Protein AF-A0A0N9I1Q0-F1 (afdb_monomer_lite)

Radius of gyration: 15.6 Å; chains: 1; bounding box: 33×49×35 Å

InterPro domains:
  IPR024072 Dihydrofolate reductase-like domain superfamily [G3DSA:3.40.430.10] (1-89)
  IPR024072 Dihydrofolate reductase-like domain superfamily [SSF53597] (2-77)

Sequence (89 aa):
MPVFVVTHRPPPAGWAATTAPFTFVSDGVENAIAQACEVAGHRDVGVGPGGTVADALSAGQLDELRMDIVPVVLGAGGSRCRHTRADRA

Secondary structure (DSSP, 8-state):
--EEEE-SSPPPTT----SS-EEEE-S-HHHHHHHHHHHHTTS--PPPSSHHHHHHHHTT--S------------SS--S---------

Foldseek 3Di:
DEAEAADCDDDDPPPDCDPHHYHYDDPALVVSVVVQCVVQPPHDDDDDAAVSQVRCVVVVNDPDDDDDDDPDDPPDDRDRDDDDPPPDD

Organism: NCBI:txid860235

pLDDT: mean 83.57, std 14.47, range [39.84, 95.25]

Structure (mmCIF, N/CA/C/O backbone):
data_AF-A0A0N9I1Q0-F1
#
_entry.id   AF-A0A0N9I1Q0-F1
#
loop_
_atom_site.group_PDB
_atom_site.id
_atom_site.type_symbol
_atom_site.label_atom_id
_atom_site.label_alt_id
_atom_site.label_comp_id
_atom_site.label_asym_id
_atom_site.label_entity_id
_atom_site.label_seq_id
_atom_site.pdbx_PDB_ins_code
_atom_site.Cartn_x
_atom_site.Cartn_y
_atom_site.Cartn_z
_atom_site.occupancy
_atom_site.B_iso_or_equiv
_atom_site.auth_seq_id
_atom_site.auth_comp_id
_atom_site.auth_asym_id
_atom_site.auth_atom_id
_atom_site.pdbx_PDB_model_num
ATOM 1 N N . MET A 1 1 ? -5.254 14.357 2.214 1.00 80.50 1 MET A N 1
ATOM 2 C CA . MET A 1 1 ? -5.290 12.883 2.274 1.00 80.50 1 MET A CA 1
ATOM 3 C C . MET A 1 1 ? -4.075 12.424 3.067 1.00 80.50 1 MET A C 1
ATOM 5 O O . MET A 1 1 ? -2.973 12.735 2.629 1.00 80.50 1 MET A O 1
ATOM 9 N N . PRO A 1 2 ? -4.257 11.820 4.249 1.00 90.44 2 PRO A N 1
ATOM 10 C CA . PRO A 1 2 ? -3.164 11.259 5.044 1.00 90.44 2 PRO A CA 1
ATOM 11 C C . PRO A 1 2 ? -2.497 10.080 4.341 1.00 90.44 2 PRO A C 1
ATOM 13 O O . PRO A 1 2 ? -3.173 9.331 3.638 1.00 90.44 2 PRO A O 1
ATOM 16 N N . VAL A 1 3 ? -1.185 9.934 4.520 1.00 92.06 3 VAL A N 1
ATOM 17 C CA . VAL A 1 3 ? -0.397 8.850 3.923 1.00 92.06 3 VAL A CA 1
ATOM 18 C C . VAL A 1 3 ? 0.437 8.176 5.002 1.00 92.06 3 VAL A C 1
ATOM 20 O O . VAL A 1 3 ? 1.197 8.838 5.704 1.00 92.06 3 VAL A O 1
ATOM 23 N N . PHE A 1 4 ? 0.322 6.855 5.094 1.00 93.19 4 PHE A N 1
ATOM 24 C CA . PHE A 1 4 ? 1.083 6.027 6.023 1.00 93.19 4 PHE A CA 1
ATOM 25 C C . PHE A 1 4 ? 2.152 5.265 5.240 1.00 93.19 4 PHE A C 1
ATOM 27 O O . PHE A 1 4 ? 1.840 4.503 4.326 1.00 93.19 4 PHE A O 1
ATOM 34 N N . VAL A 1 5 ? 3.420 5.514 5.554 1.00 92.94 5 VAL A N 1
ATOM 35 C CA . VAL A 1 5 ? 4.571 4.936 4.855 1.00 92.94 5 VAL A CA 1
ATOM 36 C C . VAL A 1 5 ? 5.155 3.827 5.713 1.00 92.94 5 VAL A C 1
ATOM 38 O O . VAL A 1 5 ? 5.753 4.102 6.752 1.00 92.94 5 VAL A O 1
ATOM 41 N N . VAL A 1 6 ? 5.012 2.582 5.259 1.00 93.12 6 VAL A N 1
ATOM 42 C CA . VAL A 1 6 ? 5.628 1.418 5.907 1.00 93.12 6 VAL A CA 1
ATOM 43 C C . VAL A 1 6 ? 7.116 1.396 5.571 1.00 93.12 6 VAL A C 1
ATOM 45 O O . VAL A 1 6 ? 7.497 1.234 4.411 1.00 93.12 6 VAL A O 1
ATOM 48 N N . THR A 1 7 ? 7.975 1.600 6.568 1.00 91.31 7 THR A N 1
ATOM 49 C CA . THR A 1 7 ? 9.429 1.603 6.372 1.00 91.31 7 THR A CA 1
ATOM 50 C C . THR A 1 7 ? 10.180 1.319 7.665 1.00 91.31 7 THR A C 1
ATOM 52 O O . THR A 1 7 ? 9.864 1.855 8.720 1.00 91.31 7 THR A O 1
ATOM 55 N N . HIS A 1 8 ? 11.257 0.541 7.573 1.00 91.06 8 HIS A N 1
ATOM 56 C CA . HIS A 1 8 ? 12.206 0.362 8.679 1.00 91.06 8 HIS A CA 1
ATOM 57 C C . HIS A 1 8 ? 13.256 1.480 8.764 1.00 91.06 8 HIS A C 1
ATOM 59 O O . HIS A 1 8 ? 14.112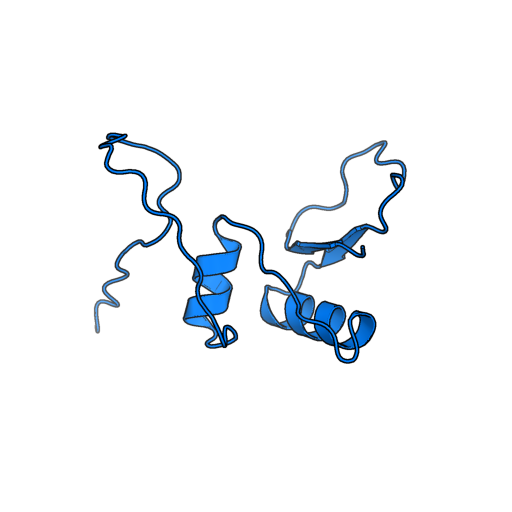 1.468 9.644 1.00 91.06 8 HIS A O 1
ATOM 65 N N . ARG A 1 9 ? 13.250 2.424 7.817 1.00 88.50 9 ARG A N 1
ATOM 66 C CA . ARG A 1 9 ? 14.183 3.555 7.777 1.00 88.50 9 ARG A CA 1
ATOM 67 C C . ARG A 1 9 ? 13.504 4.819 8.293 1.00 88.50 9 ARG A C 1
ATOM 69 O O . ARG A 1 9 ? 12.345 5.040 7.936 1.00 88.50 9 ARG A O 1
ATOM 76 N N . PRO A 1 10 ? 14.219 5.668 9.053 1.00 84.75 10 PRO A N 1
ATOM 77 C CA . PRO A 1 10 ? 13.686 6.959 9.462 1.00 84.75 10 PRO A CA 1
ATOM 78 C C . PRO A 1 10 ? 13.386 7.842 8.239 1.00 84.75 10 PRO A C 1
ATOM 80 O O . PRO A 1 10 ? 13.921 7.589 7.149 1.00 84.75 10 PRO A O 1
ATOM 83 N N . PRO A 1 11 ? 12.567 8.896 8.409 1.00 84.75 11 PRO A N 1
ATOM 84 C CA . PRO A 1 11 ? 12.343 9.883 7.363 1.00 84.75 11 PRO A CA 1
ATOM 85 C C . PRO A 1 11 ? 13.680 10.419 6.821 1.00 84.75 11 PRO A C 1
ATOM 87 O O . PRO A 1 11 ? 14.615 10.625 7.603 1.00 84.75 11 PRO A O 1
ATOM 90 N N . PRO A 1 12 ? 13.801 10.655 5.504 1.00 85.25 12 PRO A N 1
ATOM 91 C CA . PRO A 1 12 ? 15.013 11.221 4.924 1.00 85.25 12 PRO A CA 1
ATOM 92 C C . PRO A 1 12 ? 15.405 12.552 5.583 1.00 85.25 12 PRO A C 1
ATOM 94 O O . PRO A 1 12 ? 14.546 13.358 5.948 1.00 85.25 12 PRO A O 1
ATOM 97 N N . ALA A 1 13 ? 16.709 12.813 5.702 1.00 82.75 13 ALA A N 1
ATOM 98 C CA . ALA A 1 13 ? 17.197 14.091 6.215 1.00 82.75 13 ALA A CA 1
ATOM 99 C C . ALA A 1 13 ? 16.696 15.250 5.334 1.00 82.75 13 ALA A C 1
ATOM 101 O O . ALA A 1 13 ? 16.794 15.191 4.110 1.00 82.75 13 ALA A O 1
ATOM 102 N N . GLY A 1 14 ? 16.152 16.298 5.957 1.00 76.62 14 GLY A N 1
ATOM 103 C CA . GLY A 1 14 ? 15.564 17.431 5.234 1.00 76.62 14 GLY A CA 1
ATOM 104 C C . GLY A 1 14 ? 14.150 17.182 4.699 1.00 76.62 14 GLY A C 1
ATOM 105 O O . GLY A 1 14 ? 13.652 17.999 3.926 1.00 76.62 14 GLY A O 1
ATOM 106 N N . TRP A 1 15 ? 13.483 16.094 5.107 1.00 78.38 15 TRP A N 1
ATOM 107 C CA . TRP A 1 15 ? 12.064 15.886 4.824 1.00 78.38 15 TRP A CA 1
ATOM 108 C C . TRP A 1 15 ? 11.216 16.946 5.537 1.00 78.38 15 TRP A C 1
ATOM 110 O O . TRP A 1 15 ? 10.851 16.807 6.705 1.00 78.38 15 TRP A O 1
ATOM 120 N N . ALA A 1 16 ? 10.905 18.028 4.829 1.00 69.50 16 ALA A N 1
ATOM 121 C CA . ALA A 1 16 ? 9.867 18.955 5.241 1.00 69.50 16 ALA A CA 1
ATOM 122 C C . ALA A 1 16 ? 8.516 18.285 4.987 1.00 69.50 16 ALA A C 1
ATOM 124 O O . ALA A 1 16 ? 8.262 17.814 3.877 1.00 69.50 16 ALA A O 1
ATOM 125 N N . ALA A 1 17 ? 7.657 18.233 6.008 1.00 64.00 17 ALA A N 1
ATOM 126 C CA . ALA A 1 17 ? 6.275 17.810 5.837 1.00 64.00 17 ALA A CA 1
ATOM 127 C C . ALA A 1 17 ? 5.669 18.578 4.651 1.00 64.00 17 ALA A C 1
ATOM 129 O O . ALA A 1 17 ? 5.540 19.801 4.682 1.00 64.00 17 ALA A O 1
ATOM 130 N N . THR A 1 18 ? 5.400 17.859 3.562 1.00 64.06 18 THR A N 1
ATOM 131 C CA . THR A 1 18 ? 4.794 18.434 2.358 1.00 64.06 18 THR A CA 1
ATOM 132 C C . THR A 1 18 ? 3.345 18.857 2.640 1.00 64.06 18 THR A C 1
ATOM 134 O O . THR A 1 18 ? 2.836 18.710 3.748 1.00 64.06 18 THR A O 1
ATOM 137 N N . THR A 1 19 ? 2.622 19.303 1.613 1.00 65.88 19 THR A N 1
ATOM 138 C CA . THR A 1 19 ? 1.181 19.601 1.679 1.00 65.88 19 THR A CA 1
ATOM 139 C C . THR A 1 19 ? 0.312 18.415 2.150 1.00 65.88 19 THR A C 1
ATOM 141 O O . THR A 1 19 ? -0.827 18.627 2.562 1.00 65.88 19 THR A O 1
ATOM 144 N N . ALA A 1 20 ? 0.815 17.172 2.113 1.00 69.38 20 ALA A N 1
ATOM 145 C CA . ALA A 1 20 ? 0.121 15.994 2.638 1.00 69.38 20 ALA A CA 1
ATOM 146 C C . ALA A 1 20 ? 0.717 15.527 3.986 1.00 69.38 20 ALA A C 1
ATOM 148 O O . ALA A 1 20 ? 1.943 15.473 4.117 1.00 69.38 20 ALA A O 1
ATOM 149 N N . PRO A 1 21 ? -0.120 15.148 4.975 1.00 84.62 21 PRO A N 1
ATOM 150 C CA . PRO A 1 21 ? 0.363 14.612 6.241 1.00 84.62 21 PRO A CA 1
ATOM 151 C C . PRO A 1 21 ? 0.874 13.179 6.042 1.00 84.62 21 PRO A C 1
ATOM 153 O O . PRO A 1 21 ? 0.087 12.258 5.817 1.00 84.62 21 PRO A O 1
ATOM 156 N N . PHE A 1 22 ? 2.198 13.021 6.103 1.00 89.19 22 PHE A N 1
ATOM 157 C CA . PHE A 1 22 ? 2.888 11.733 6.050 1.00 89.19 22 PHE A CA 1
ATOM 158 C C . PHE A 1 22 ? 3.195 11.228 7.460 1.00 89.19 22 PHE A C 1
ATOM 160 O O . PHE A 1 22 ? 3.871 11.913 8.229 1.00 89.19 22 PHE A O 1
ATOM 167 N N . THR A 1 23 ? 2.769 10.005 7.751 1.00 91.19 23 THR A N 1
ATOM 168 C CA . THR A 1 23 ? 3.110 9.263 8.966 1.00 91.19 23 THR A CA 1
ATOM 169 C C . THR A 1 23 ? 4.001 8.091 8.579 1.00 91.19 23 THR A C 1
ATOM 171 O O . THR A 1 23 ? 3.636 7.286 7.726 1.00 91.19 23 THR A O 1
ATOM 174 N N . PHE A 1 24 ? 5.180 7.985 9.182 1.00 91.75 24 PHE A N 1
ATOM 175 C CA . PHE A 1 24 ? 6.092 6.866 8.946 1.00 91.75 24 PHE A CA 1
ATOM 176 C C . PHE A 1 24 ? 5.840 5.791 10.003 1.00 91.75 24 PHE A C 1
ATOM 178 O O . PHE A 1 24 ? 5.881 6.087 11.194 1.00 91.75 24 PHE A O 1
ATOM 185 N N . VAL A 1 25 ? 5.569 4.562 9.564 1.00 93.69 25 VAL A N 1
ATOM 186 C CA . VAL A 1 25 ? 5.227 3.424 10.426 1.00 93.69 25 VAL A CA 1
ATOM 187 C C . VAL A 1 25 ? 6.284 2.336 10.246 1.00 93.69 25 VAL A C 1
ATOM 189 O O . VAL A 1 25 ? 6.509 1.857 9.134 1.00 93.69 25 VAL A O 1
ATOM 192 N N . SER A 1 26 ? 6.945 1.953 11.338 1.00 92.06 26 SER A N 1
ATOM 193 C CA . SER A 1 26 ? 8.012 0.941 11.340 1.00 92.06 26 SER A CA 1
ATOM 194 C C . SER A 1 26 ? 7.538 -0.473 11.648 1.00 92.06 26 SER A C 1
ATOM 196 O O . SER A 1 26 ? 8.251 -1.431 11.345 1.00 92.06 26 SER A O 1
ATOM 198 N N . ASP A 1 27 ? 6.342 -0.607 12.219 1.00 89.94 27 ASP A N 1
ATOM 199 C CA . ASP A 1 27 ? 5.905 -1.828 12.905 1.00 89.94 27 ASP A CA 1
ATOM 200 C C . ASP A 1 27 ? 5.025 -2.722 12.018 1.00 89.94 27 ASP A C 1
ATOM 202 O O . ASP A 1 27 ? 4.121 -3.402 12.498 1.00 89.94 27 ASP A O 1
ATOM 206 N N . GLY A 1 28 ? 5.281 -2.707 10.709 1.00 89.81 28 GLY A N 1
ATOM 207 C CA . GLY A 1 28 ? 4.602 -3.567 9.739 1.00 89.81 28 GLY A CA 1
ATOM 208 C C . GLY A 1 28 ? 3.363 -2.954 9.084 1.00 89.81 28 GLY A C 1
ATOM 209 O O . GLY A 1 28 ? 2.987 -1.802 9.323 1.00 89.81 28 GLY A O 1
ATOM 210 N N . VAL A 1 29 ? 2.758 -3.739 8.189 1.00 92.81 29 VAL A N 1
ATOM 211 C CA . VAL A 1 29 ? 1.651 -3.299 7.330 1.00 92.81 29 VAL A CA 1
ATOM 212 C C . VAL A 1 29 ? 0.323 -3.266 8.082 1.00 92.81 29 VAL A C 1
ATOM 214 O O . VAL A 1 29 ? -0.477 -2.363 7.864 1.00 92.81 29 VAL A O 1
ATOM 217 N N . GLU A 1 30 ? 0.113 -4.186 9.019 1.00 93.75 30 GLU A N 1
ATOM 218 C CA . GLU A 1 30 ? -1.110 -4.306 9.810 1.00 93.75 30 GLU A CA 1
ATOM 219 C C . GLU A 1 30 ? -1.310 -3.075 10.698 1.00 93.75 30 GLU A C 1
ATOM 221 O O . GLU A 1 30 ? -2.387 -2.480 10.702 1.00 93.75 30 GLU A O 1
ATOM 226 N N . ASN A 1 31 ? -0.251 -2.629 11.386 1.00 94.38 31 ASN A N 1
ATOM 227 C CA . ASN A 1 31 ? -0.301 -1.414 12.203 1.00 94.38 31 ASN A CA 1
ATOM 228 C C . ASN A 1 31 ? -0.549 -0.166 11.336 1.00 94.38 31 ASN A C 1
ATOM 230 O O . ASN A 1 31 ? -1.334 0.708 11.699 1.00 94.38 31 ASN A O 1
ATOM 234 N N . ALA A 1 32 ? 0.078 -0.090 10.159 1.00 94.94 32 ALA A N 1
ATOM 235 C CA . ALA A 1 32 ? -0.130 1.031 9.247 1.00 94.94 32 ALA A CA 1
ATOM 236 C C . ALA A 1 32 ? -1.573 1.096 8.720 1.00 94.94 32 ALA A C 1
ATOM 238 O O . ALA A 1 32 ? -2.141 2.186 8.653 1.00 94.94 32 ALA A O 1
ATOM 239 N N . ILE A 1 33 ? -2.175 -0.051 8.387 1.00 94.56 33 ILE A N 1
ATOM 240 C CA . ILE A 1 33 ? -3.579 -0.135 7.962 1.00 94.56 33 ILE A CA 1
ATOM 241 C C . ILE A 1 33 ? -4.507 0.253 9.116 1.00 94.56 33 ILE A C 1
ATOM 243 O O . ILE A 1 33 ? -5.400 1.070 8.911 1.00 94.56 33 ILE A O 1
ATOM 247 N N . ALA A 1 34 ? -4.268 -0.246 10.332 1.00 94.88 34 ALA A N 1
ATOM 248 C CA . ALA A 1 34 ? -5.079 0.094 11.501 1.00 94.88 34 ALA A CA 1
ATOM 249 C C . ALA A 1 34 ? -5.107 1.611 11.765 1.00 94.88 34 ALA A C 1
ATOM 251 O O . ALA A 1 34 ? -6.182 2.206 11.834 1.00 94.88 34 ALA A O 1
ATOM 252 N N . GLN A 1 35 ? -3.938 2.259 11.807 1.00 95.25 35 GLN A N 1
ATOM 253 C CA . GLN A 1 35 ? -3.844 3.715 11.976 1.00 95.25 35 GLN A CA 1
ATOM 254 C C . GLN A 1 35 ? -4.499 4.480 10.817 1.00 95.25 35 GLN A C 1
ATOM 256 O O . GLN A 1 35 ? -5.137 5.515 11.022 1.00 95.25 35 GLN A O 1
ATOM 261 N N . ALA A 1 36 ? -4.369 3.976 9.586 1.00 94.62 36 ALA A N 1
ATOM 262 C CA . ALA A 1 36 ? -5.025 4.575 8.434 1.00 94.62 36 ALA A CA 1
ATOM 263 C C . ALA A 1 36 ? -6.553 4.505 8.541 1.00 94.62 36 ALA A C 1
ATOM 265 O O . ALA A 1 36 ? -7.214 5.507 8.266 1.00 94.62 36 ALA A O 1
ATOM 266 N N . CYS A 1 37 ? -7.105 3.376 8.990 1.00 94.31 37 CYS A N 1
ATOM 267 C CA . CYS A 1 37 ? -8.536 3.200 9.223 1.00 94.31 37 CYS A CA 1
ATOM 268 C C . CYS A 1 37 ? -9.059 4.144 10.314 1.00 94.31 37 CYS A C 1
ATOM 270 O O . CYS A 1 37 ? -10.092 4.785 10.117 1.00 94.31 37 CYS A O 1
ATOM 272 N N . GLU A 1 38 ? -8.327 4.312 11.420 1.00 95.19 38 GLU A N 1
ATOM 273 C CA . GLU A 1 38 ? -8.698 5.254 12.489 1.00 95.19 38 GLU A CA 1
ATOM 274 C C . GLU A 1 38 ? -8.833 6.693 11.971 1.00 95.19 38 GLU A C 1
ATOM 276 O O . GLU A 1 38 ? -9.792 7.396 12.291 1.00 95.19 38 GLU A O 1
ATOM 281 N N . VAL A 1 39 ? -7.904 7.130 11.117 1.00 94.88 39 VAL A N 1
ATOM 282 C CA . VAL A 1 39 ? -7.932 8.478 10.531 1.00 94.88 39 VAL A CA 1
ATOM 283 C C . VAL A 1 39 ? -8.943 8.592 9.379 1.00 94.88 39 VAL A C 1
ATOM 285 O O . VAL A 1 39 ? -9.512 9.664 9.131 1.00 94.88 39 VAL A O 1
ATOM 288 N N . ALA A 1 40 ? -9.179 7.508 8.640 1.00 93.38 40 ALA A N 1
ATOM 289 C CA . ALA A 1 40 ? -10.141 7.472 7.544 1.00 93.38 40 ALA A CA 1
ATOM 290 C C . ALA A 1 40 ? -11.596 7.514 8.040 1.00 93.38 40 ALA A C 1
ATOM 292 O O . ALA A 1 40 ? -12.441 8.121 7.370 1.00 93.38 40 ALA A O 1
ATOM 293 N N . GLY A 1 41 ? -11.877 6.937 9.212 1.00 92.38 41 GLY A N 1
ATOM 294 C CA . GLY A 1 41 ? -13.222 6.814 9.762 1.00 92.38 41 GLY A CA 1
ATOM 295 C C . GLY A 1 41 ? -14.079 5.895 8.891 1.00 92.38 41 GLY A C 1
ATOM 296 O O . GLY A 1 41 ? -13.836 4.700 8.817 1.00 92.38 41 GLY A O 1
ATOM 297 N N . HIS A 1 42 ? -15.076 6.459 8.207 1.00 91.62 42 HIS A N 1
ATOM 298 C CA . HIS A 1 42 ? -15.987 5.712 7.325 1.00 91.62 42 HIS A CA 1
ATOM 299 C C . HIS A 1 42 ? -15.581 5.723 5.841 1.00 91.62 42 HIS A C 1
ATOM 301 O O . HIS A 1 42 ? -16.396 5.391 4.985 1.00 91.62 42 HIS A O 1
ATOM 307 N N . ARG A 1 43 ? -14.368 6.182 5.513 1.00 93.69 43 ARG A N 1
ATOM 308 C CA . ARG A 1 43 ? -13.859 6.220 4.133 1.00 93.69 43 ARG A CA 1
ATOM 309 C C . ARG A 1 43 ? -12.957 5.025 3.852 1.00 93.69 43 ARG A C 1
ATOM 311 O O . ARG A 1 43 ? -12.334 4.499 4.767 1.00 93.69 43 ARG A O 1
ATOM 318 N N . ASP A 1 44 ? -12.816 4.698 2.575 1.00 94.19 44 ASP A N 1
ATOM 319 C CA . ASP A 1 44 ? -11.917 3.639 2.124 1.00 94.19 44 ASP A CA 1
ATOM 320 C C . ASP A 1 44 ? -10.441 3.997 2.363 1.00 94.19 44 ASP A C 1
ATOM 322 O O . ASP A 1 44 ? -10.022 5.154 2.222 1.00 94.19 44 ASP A O 1
ATOM 326 N N . VAL A 1 45 ? -9.640 2.976 2.675 1.00 94.06 45 VAL A N 1
ATOM 327 C CA . VAL A 1 45 ? -8.181 3.065 2.797 1.00 94.06 45 VAL A CA 1
ATOM 328 C C . VAL A 1 45 ? -7.542 2.371 1.599 1.00 94.06 45 VAL A C 1
ATOM 330 O O . VAL A 1 45 ? -7.661 1.164 1.417 1.00 94.06 45 VAL A O 1
ATOM 333 N N . GLY A 1 46 ? -6.838 3.142 0.772 1.00 93.31 46 GLY A N 1
ATOM 334 C CA . GLY A 1 46 ? -6.090 2.602 -0.360 1.00 93.31 46 GLY A CA 1
ATOM 335 C C . GLY A 1 46 ? -4.702 2.116 0.055 1.00 93.31 46 GLY A C 1
ATOM 336 O O . GLY A 1 46 ? -3.923 2.881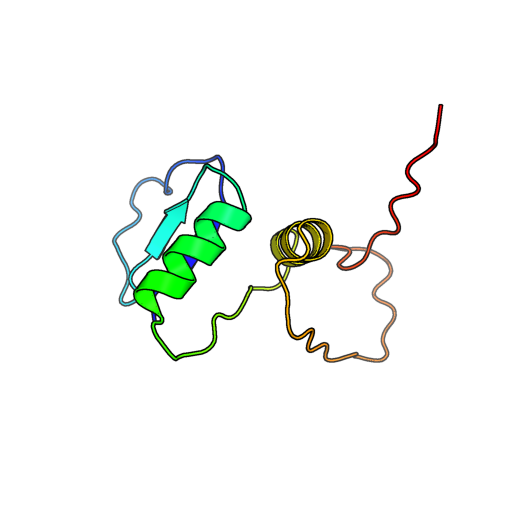 0.624 1.00 93.31 46 GLY A O 1
ATOM 337 N N . VAL A 1 47 ? -4.358 0.877 -0.300 1.00 92.94 47 VAL A N 1
ATOM 338 C CA . VAL A 1 47 ? -2.989 0.354 -0.177 1.00 92.94 47 VAL A CA 1
ATOM 339 C C . VAL A 1 47 ? -2.243 0.590 -1.490 1.00 92.94 47 VAL A C 1
ATOM 341 O O . VAL A 1 47 ? -2.653 0.120 -2.552 1.00 92.94 47 VAL A O 1
ATOM 344 N N . GLY A 1 48 ? -1.150 1.354 -1.427 1.00 87.81 48 GLY A N 1
ATOM 345 C CA . GLY A 1 48 ? -0.338 1.689 -2.598 1.00 87.81 48 GLY A CA 1
ATOM 346 C C . GLY A 1 48 ? 0.373 0.468 -3.204 1.00 87.81 48 GLY A C 1
ATOM 347 O O . GLY A 1 48 ? 0.685 -0.479 -2.482 1.00 87.81 48 GLY A O 1
ATOM 348 N N . PRO A 1 49 ? 0.660 0.478 -4.521 1.00 79.94 49 PRO A N 1
ATOM 349 C CA . PRO A 1 49 ? 1.308 -0.638 -5.206 1.00 79.94 49 PRO A CA 1
ATOM 350 C C . PRO A 1 49 ? 2.741 -0.870 -4.706 1.00 79.94 49 PRO A C 1
ATOM 352 O O . PRO A 1 49 ? 3.428 0.059 -4.286 1.00 79.94 49 PRO A O 1
ATOM 355 N N . GLY A 1 50 ? 3.223 -2.110 -4.813 1.00 84.12 50 GLY A N 1
ATOM 356 C CA . GLY A 1 50 ? 4.571 -2.508 -4.396 1.00 84.12 50 GLY A CA 1
ATOM 357 C C . GLY A 1 50 ? 4.544 -3.703 -3.447 1.00 84.12 50 GLY A C 1
ATOM 358 O O . GLY A 1 50 ? 3.598 -4.490 -3.473 1.00 84.12 50 GLY A O 1
ATOM 359 N N . GLY A 1 51 ? 5.582 -3.834 -2.614 1.00 84.75 51 GLY A N 1
ATOM 360 C CA . GLY A 1 51 ? 5.681 -4.910 -1.617 1.00 84.75 51 GLY A CA 1
ATOM 361 C C . GLY A 1 51 ? 4.530 -4.897 -0.608 1.00 84.75 51 GLY A C 1
ATOM 362 O O . GLY A 1 51 ? 3.993 -5.948 -0.285 1.00 84.75 51 GLY A O 1
ATOM 363 N N . THR A 1 52 ? 4.048 -3.708 -0.238 1.00 88.44 52 THR A N 1
ATOM 364 C CA . THR A 1 52 ? 2.977 -3.525 0.751 1.00 88.44 52 THR A CA 1
ATOM 365 C C . THR A 1 52 ? 1.666 -4.212 0.362 1.00 88.44 52 THR A C 1
ATOM 367 O O . THR A 1 52 ? 0.959 -4.700 1.236 1.00 88.44 52 THR A O 1
ATOM 370 N N . VAL A 1 53 ? 1.346 -4.317 -0.937 1.00 90.06 53 VAL A N 1
ATOM 371 C CA . VAL A 1 53 ? 0.162 -5.072 -1.395 1.00 90.06 53 VAL A CA 1
ATOM 372 C C . VAL A 1 53 ? 0.334 -6.566 -1.137 1.00 90.06 53 VAL A C 1
ATOM 374 O O . VAL A 1 53 ? -0.617 -7.227 -0.737 1.00 90.06 53 VAL A O 1
ATOM 377 N N . ALA A 1 54 ? 1.532 -7.108 -1.368 1.00 87.81 54 ALA A N 1
ATOM 378 C CA . ALA A 1 54 ? 1.812 -8.518 -1.116 1.00 87.81 54 ALA A CA 1
ATOM 379 C C . ALA A 1 54 ? 1.791 -8.833 0.387 1.00 87.81 54 ALA A C 1
ATOM 381 O O . ALA A 1 54 ? 1.243 -9.864 0.782 1.00 87.81 54 ALA A O 1
ATOM 382 N N . ASP A 1 55 ? 2.321 -7.929 1.211 1.00 89.50 55 ASP A N 1
ATOM 383 C CA . ASP A 1 55 ? 2.300 -8.053 2.669 1.00 89.50 55 ASP A CA 1
ATOM 384 C C . ASP A 1 55 ? 0.855 -7.999 3.195 1.00 89.50 55 ASP A C 1
ATOM 386 O O . ASP A 1 55 ? 0.419 -8.907 3.898 1.00 89.50 55 ASP A O 1
ATOM 390 N N . ALA A 1 56 ? 0.064 -7.006 2.765 1.00 91.00 56 ALA A N 1
ATOM 391 C CA . ALA A 1 56 ? -1.343 -6.869 3.151 1.00 91.00 56 ALA A CA 1
ATOM 392 C C . ALA A 1 56 ? -2.205 -8.056 2.684 1.00 91.00 56 ALA A C 1
ATOM 394 O O . ALA A 1 56 ? -3.083 -8.513 3.417 1.00 91.00 56 ALA A O 1
ATOM 395 N N . LEU A 1 57 ? -1.939 -8.584 1.483 1.00 90.56 57 LEU A N 1
ATOM 396 C CA . LEU A 1 57 ? -2.609 -9.779 0.970 1.00 90.56 57 LEU A CA 1
ATOM 397 C C . LEU A 1 57 ? -2.273 -11.015 1.816 1.00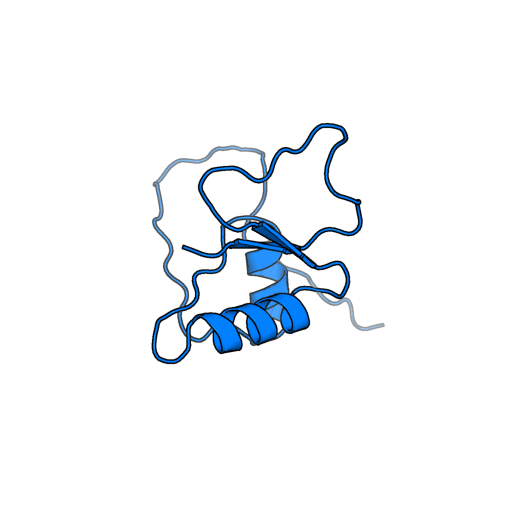 90.56 57 LEU A C 1
ATOM 399 O O . LEU A 1 57 ? -3.163 -11.798 2.131 1.00 90.56 57 LEU A O 1
ATOM 403 N N . SER A 1 58 ? -1.005 -11.179 2.201 1.00 89.75 58 SER A N 1
ATOM 404 C CA . SER A 1 58 ? -0.555 -12.304 3.033 1.00 89.75 58 SER A CA 1
ATOM 405 C C . SER A 1 58 ? -1.117 -12.230 4.455 1.00 89.75 58 SER A C 1
ATOM 407 O O . SER A 1 58 ? -1.423 -13.264 5.044 1.00 89.75 58 SER A O 1
ATOM 409 N N . ALA A 1 59 ? -1.304 -11.016 4.977 1.00 89.62 59 ALA A N 1
ATOM 410 C CA . ALA A 1 59 ? -1.924 -10.747 6.273 1.00 89.62 59 ALA A CA 1
ATOM 411 C C . ALA A 1 59 ? -3.467 -10.812 6.255 1.00 89.62 59 ALA A C 1
ATOM 413 O O . ALA A 1 59 ? -4.100 -10.657 7.300 1.00 89.62 59 ALA A O 1
ATOM 414 N N . GLY A 1 60 ? -4.091 -11.015 5.086 1.00 91.81 60 GLY A N 1
ATOM 415 C CA . GLY A 1 60 ? -5.550 -11.073 4.945 1.00 91.81 60 GLY A CA 1
ATOM 416 C C . GLY A 1 60 ? -6.264 -9.752 5.258 1.00 91.81 60 GLY A C 1
ATOM 417 O O . GLY A 1 60 ? -7.413 -9.775 5.680 1.00 91.81 60 GLY A O 1
ATOM 418 N N . GLN A 1 61 ? -5.585 -8.612 5.084 1.00 90.38 61 GLN A N 1
ATOM 419 C CA . GLN A 1 61 ? -6.086 -7.273 5.437 1.00 90.38 61 GLN A CA 1
ATOM 420 C C . GLN A 1 61 ? -6.808 -6.555 4.281 1.00 90.38 61 GLN A C 1
ATOM 422 O O . GLN A 1 61 ? -7.152 -5.384 4.407 1.00 90.38 61 GLN A O 1
ATOM 427 N N . LEU A 1 62 ? -6.970 -7.206 3.124 1.00 91.38 62 LEU A N 1
ATOM 428 C CA . LEU A 1 62 ? -7.562 -6.602 1.929 1.00 91.38 62 LEU A CA 1
ATOM 429 C C . LEU A 1 62 ? -8.976 -7.138 1.691 1.00 91.38 62 LEU A C 1
ATOM 431 O O . LEU A 1 62 ? -9.141 -8.334 1.456 1.00 91.38 62 LEU A O 1
ATOM 435 N N . ASP A 1 63 ? -9.961 -6.242 1.653 1.00 93.19 63 ASP A N 1
ATOM 436 C CA . ASP A 1 63 ? -11.342 -6.573 1.277 1.00 93.19 63 ASP A CA 1
ATOM 437 C C . ASP A 1 63 ? -1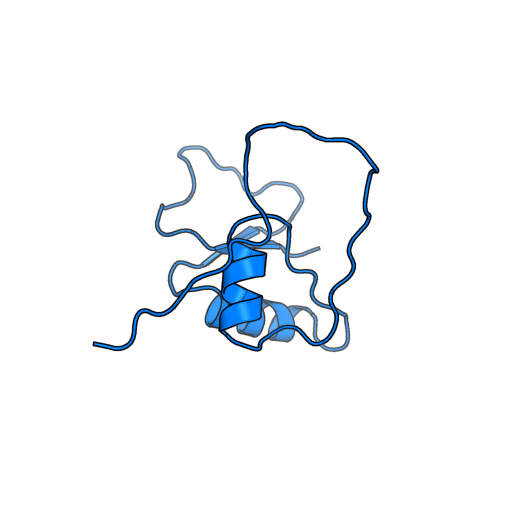1.541 -6.600 -0.249 1.00 93.19 63 ASP A C 1
ATOM 439 O O . ASP A 1 63 ? -12.251 -7.451 -0.786 1.00 93.19 63 ASP A O 1
ATOM 443 N N . GLU A 1 64 ? -10.885 -5.684 -0.970 1.00 93.19 64 GLU A N 1
ATOM 444 C CA . GLU A 1 64 ? -10.987 -5.549 -2.425 1.00 93.19 64 GLU A CA 1
ATOM 445 C C . GLU A 1 64 ? -9.599 -5.423 -3.070 1.00 93.19 64 GLU A C 1
ATOM 447 O O . GLU A 1 64 ? -8.744 -4.654 -2.627 1.00 93.19 64 GLU A O 1
ATOM 452 N N . LEU A 1 65 ? -9.382 -6.154 -4.170 1.00 90.88 65 LEU A N 1
ATOM 453 C CA . LEU A 1 65 ? -8.181 -6.053 -4.998 1.00 90.88 65 LEU A CA 1
ATOM 454 C C . LEU A 1 65 ? -8.550 -5.559 -6.400 1.00 90.88 65 LEU A C 1
ATOM 456 O O . LEU A 1 65 ? -9.038 -6.322 -7.235 1.00 90.88 65 LEU A O 1
ATOM 460 N N . ARG A 1 66 ? -8.245 -4.290 -6.685 1.00 90.44 66 ARG A N 1
ATOM 461 C CA . ARG A 1 66 ? -8.366 -3.709 -8.028 1.00 90.44 66 ARG A CA 1
ATOM 462 C C . ARG A 1 66 ? -7.037 -3.806 -8.772 1.00 90.44 66 ARG A C 1
ATOM 464 O O . ARG A 1 66 ? -6.000 -3.369 -8.279 1.00 90.44 66 ARG A O 1
ATOM 471 N N . MET A 1 67 ? -7.070 -4.382 -9.970 1.00 89.06 67 MET A N 1
ATOM 472 C CA . MET A 1 67 ? -5.908 -4.523 -10.841 1.00 89.06 67 MET A CA 1
ATOM 473 C C . MET A 1 67 ? -6.261 -4.096 -12.262 1.00 89.06 67 MET A C 1
ATOM 475 O O . MET A 1 67 ? -7.111 -4.716 -12.898 1.00 89.06 67 MET A O 1
ATOM 479 N N . ASP A 1 68 ? -5.488 -3.152 -12.786 1.00 90.38 68 ASP A N 1
ATOM 480 C CA . ASP A 1 68 ? -5.497 -2.808 -14.202 1.00 90.38 68 ASP A CA 1
ATOM 481 C C . ASP A 1 68 ? -4.401 -3.608 -14.920 1.00 90.38 68 ASP A C 1
ATOM 483 O O . ASP A 1 68 ? -3.210 -3.473 -14.625 1.00 90.38 68 ASP A O 1
ATOM 487 N N . ILE A 1 69 ? -4.801 -4.503 -15.827 1.00 89.25 69 ILE A N 1
ATOM 488 C CA . ILE A 1 69 ? -3.878 -5.358 -16.586 1.00 89.25 69 ILE A CA 1
ATOM 489 C C . ILE A 1 69 ? -3.578 -4.700 -17.929 1.00 89.25 69 ILE A C 1
ATOM 491 O O . ILE A 1 69 ? -4.457 -4.573 -18.778 1.00 89.25 69 ILE A O 1
ATOM 495 N N . VAL A 1 70 ? -2.311 -4.352 -18.151 1.00 92.69 70 VAL A N 1
ATOM 496 C CA . VAL A 1 70 ? -1.812 -3.947 -19.470 1.00 92.69 70 VAL A CA 1
ATOM 497 C C . VAL A 1 70 ? -1.253 -5.191 -20.176 1.00 92.69 70 VAL A C 1
ATOM 499 O O . VAL A 1 70 ? -0.387 -5.853 -19.599 1.00 92.69 70 VAL A O 1
ATOM 502 N N . PRO A 1 71 ? -1.706 -5.543 -21.398 1.00 90.38 71 PRO A N 1
ATOM 503 C CA . PRO A 1 71 ? -1.318 -6.780 -22.082 1.00 90.38 71 PRO A CA 1
ATOM 504 C C . PRO A 1 71 ? 0.078 -6.673 -22.725 1.00 90.38 71 PRO A C 1
ATOM 506 O O . PRO A 1 71 ? 0.233 -6.755 -23.941 1.00 90.38 71 PRO A O 1
ATOM 509 N N . VAL A 1 72 ? 1.111 -6.470 -21.906 1.00 93.25 72 VAL A N 1
ATOM 510 C CA . VAL A 1 72 ? 2.516 -6.379 -22.323 1.00 93.25 72 VAL A CA 1
ATOM 511 C C . VAL A 1 72 ? 3.393 -7.268 -21.446 1.00 93.25 72 VAL A C 1
ATOM 513 O O . VAL A 1 72 ? 3.175 -7.395 -20.242 1.00 93.25 72 VAL A O 1
ATOM 516 N N . VAL A 1 73 ? 4.420 -7.869 -22.044 1.00 89.62 73 VAL A N 1
ATOM 517 C CA . VAL A 1 73 ? 5.439 -8.629 -21.314 1.00 89.62 73 VAL A CA 1
ATOM 518 C C . VAL A 1 73 ? 6.644 -7.724 -21.074 1.00 89.62 73 VAL A C 1
ATOM 520 O O . VAL A 1 73 ? 7.371 -7.397 -22.006 1.00 89.62 73 VAL A O 1
ATOM 523 N N . LEU A 1 74 ? 6.862 -7.322 -19.818 1.00 88.50 74 LEU A N 1
ATOM 524 C CA . LEU A 1 74 ? 7.990 -6.459 -19.429 1.00 88.50 74 LEU A CA 1
ATOM 525 C C . LEU A 1 74 ? 9.315 -7.224 -19.236 1.00 88.50 74 LEU A C 1
ATOM 527 O O . LEU A 1 74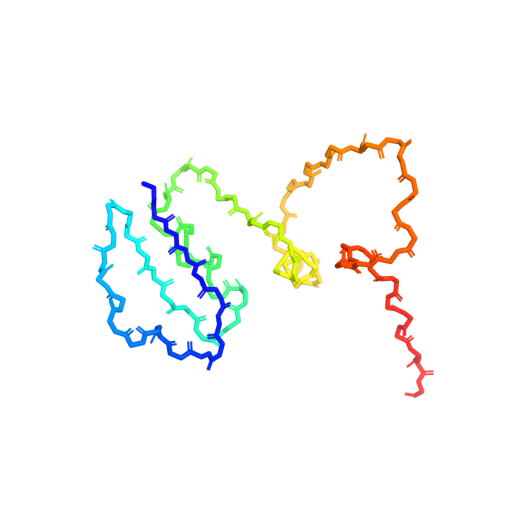 ? 10.377 -6.614 -19.166 1.00 88.50 74 LEU A O 1
ATOM 531 N N . GLY A 1 75 ? 9.275 -8.556 -19.131 1.00 85.62 75 GLY A N 1
ATOM 532 C CA . GLY A 1 75 ? 10.453 -9.415 -18.955 1.00 85.62 75 GLY A CA 1
ATOM 533 C C . GLY A 1 75 ? 11.007 -9.451 -17.524 1.00 85.62 75 GLY A C 1
ATOM 534 O O . GLY A 1 75 ? 11.089 -10.527 -16.939 1.00 85.62 75 GLY A O 1
ATOM 535 N N . ALA A 1 76 ? 11.350 -8.301 -16.937 1.00 78.75 76 ALA A N 1
ATOM 536 C CA . ALA A 1 76 ? 11.884 -8.195 -15.574 1.00 78.75 76 ALA A CA 1
ATOM 537 C C . ALA A 1 76 ? 11.438 -6.897 -14.874 1.00 78.75 76 ALA A C 1
ATOM 539 O O . ALA A 1 76 ? 11.122 -5.907 -15.528 1.00 78.75 76 ALA A O 1
ATOM 540 N N . GLY A 1 77 ? 11.412 -6.893 -13.535 1.00 79.12 77 GLY A N 1
ATOM 541 C CA . GLY A 1 77 ? 11.057 -5.716 -12.733 1.00 79.12 77 GLY A CA 1
ATOM 542 C C . GLY A 1 77 ? 10.466 -6.058 -11.364 1.00 79.12 77 GLY A C 1
ATOM 543 O O . GLY A 1 77 ? 10.496 -7.212 -10.924 1.00 79.12 77 GLY A O 1
ATOM 544 N N . GLY A 1 78 ? 9.908 -5.042 -10.697 1.00 75.19 78 GLY A N 1
ATOM 545 C CA . GLY A 1 78 ? 9.156 -5.208 -9.453 1.00 75.19 78 GLY A CA 1
ATOM 546 C C . GLY A 1 78 ? 7.986 -6.168 -9.663 1.00 75.19 78 GLY A C 1
ATOM 547 O O . GLY A 1 78 ? 6.985 -5.823 -10.283 1.00 75.19 78 GLY A O 1
ATOM 548 N N . SER A 1 79 ? 8.138 -7.406 -9.195 1.00 66.00 79 SER A N 1
ATOM 549 C CA . SER A 1 79 ? 7.125 -8.447 -9.364 1.00 66.00 79 SER A CA 1
ATOM 550 C C . SER A 1 79 ? 6.021 -8.253 -8.328 1.00 66.00 79 SER A C 1
ATOM 552 O O . SER A 1 79 ? 6.306 -8.281 -7.134 1.00 66.00 79 SER A O 1
ATOM 554 N N . ARG A 1 80 ? 4.772 -8.071 -8.772 1.00 56.88 80 ARG A N 1
ATOM 555 C CA . ARG A 1 80 ? 3.633 -7.809 -7.874 1.00 56.88 80 ARG A CA 1
ATOM 556 C C . ARG A 1 80 ? 3.114 -9.063 -7.167 1.00 56.88 80 ARG A C 1
ATOM 558 O O . ARG A 1 80 ? 2.826 -9.029 -5.980 1.00 56.88 80 ARG A O 1
ATOM 565 N N . CYS A 1 81 ? 2.996 -10.169 -7.898 1.00 54.59 81 CYS A N 1
ATOM 566 C CA . CYS A 1 81 ? 2.483 -11.439 -7.391 1.00 54.59 81 CYS A CA 1
ATOM 567 C C . CYS A 1 81 ? 3.554 -12.509 -7.598 1.00 54.59 81 CYS A C 1
ATOM 569 O O . CYS A 1 81 ? 3.673 -13.082 -8.680 1.00 54.59 81 CYS A O 1
ATOM 571 N N . ARG A 1 82 ? 4.374 -12.746 -6.572 1.00 62.09 82 ARG A N 1
ATOM 572 C CA . ARG A 1 82 ? 5.312 -13.869 -6.558 1.00 62.09 82 ARG A CA 1
ATOM 573 C C . ARG A 1 82 ? 4.618 -15.045 -5.887 1.00 62.09 82 ARG A C 1
ATOM 575 O O . ARG A 1 82 ? 4.134 -14.912 -4.772 1.00 62.09 82 ARG A O 1
ATOM 582 N N . HIS A 1 83 ? 4.578 -16.191 -6.556 1.00 48.31 83 HIS A N 1
ATOM 583 C CA . HIS A 1 83 ? 4.130 -17.425 -5.924 1.00 48.31 83 HIS A CA 1
ATOM 584 C C . HIS A 1 83 ? 5.171 -17.849 -4.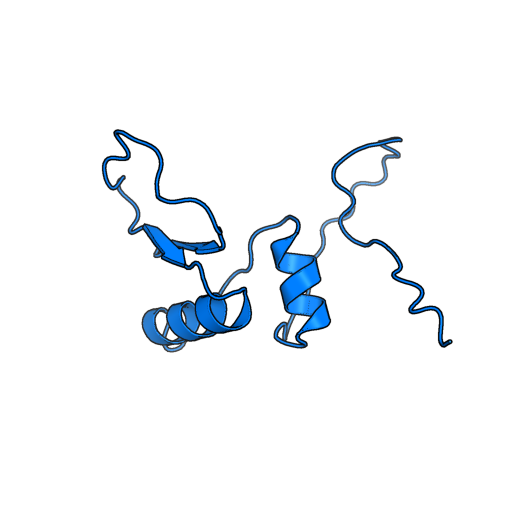879 1.00 48.31 83 HIS A C 1
ATOM 586 O O . HIS A 1 83 ? 6.266 -18.289 -5.231 1.00 48.31 83 HIS A O 1
ATOM 592 N N . THR A 1 84 ? 4.858 -17.681 -3.598 1.00 52.00 84 THR A N 1
ATOM 593 C CA . THR A 1 84 ? 5.613 -18.268 -2.492 1.00 52.00 84 THR A CA 1
ATOM 594 C C . THR A 1 84 ? 5.162 -19.719 -2.334 1.00 52.00 84 THR A C 1
ATOM 596 O O . THR A 1 84 ? 4.134 -20.004 -1.728 1.00 52.00 84 THR A O 1
ATOM 599 N N . ARG A 1 85 ? 5.925 -20.674 -2.886 1.00 40.81 85 ARG A N 1
ATOM 600 C CA . ARG A 1 85 ? 5.853 -22.048 -2.372 1.00 40.81 85 ARG A CA 1
ATOM 601 C C . ARG A 1 85 ? 6.431 -22.006 -0.963 1.00 40.81 85 ARG A C 1
ATOM 603 O O . ARG A 1 85 ? 7.640 -21.872 -0.809 1.00 40.81 85 ARG A O 1
ATOM 610 N N . ALA A 1 86 ? 5.571 -22.081 0.047 1.00 48.00 86 ALA A N 1
ATOM 611 C CA . ALA A 1 86 ? 6.002 -22.540 1.355 1.00 48.00 86 ALA A CA 1
ATOM 612 C C . ALA A 1 86 ? 6.404 -24.008 1.178 1.00 48.00 86 ALA A C 1
ATOM 614 O O . ALA A 1 86 ? 5.542 -24.878 1.044 1.00 48.00 86 ALA A O 1
ATOM 615 N N . ASP A 1 87 ? 7.704 -24.262 1.062 1.00 45.91 87 ASP A N 1
ATOM 616 C CA . ASP A 1 87 ? 8.223 -25.618 1.156 1.00 45.91 87 ASP A CA 1
ATOM 617 C C . ASP A 1 87 ? 7.963 -26.084 2.593 1.00 45.91 87 ASP A C 1
ATOM 619 O O . ASP A 1 87 ? 8.478 -25.504 3.551 1.00 45.91 87 ASP A O 1
ATOM 623 N N . ARG A 1 88 ? 7.054 -27.049 2.748 1.00 41.44 88 ARG A N 1
ATOM 624 C CA . ARG A 1 88 ? 6.849 -27.757 4.011 1.00 41.44 88 ARG A CA 1
ATOM 625 C C . ARG A 1 88 ? 8.027 -28.715 4.165 1.00 41.44 88 ARG A C 1
ATOM 627 O O . ARG A 1 88 ? 8.044 -29.749 3.501 1.00 41.44 88 ARG A O 1
ATOM 634 N N . ALA A 1 89 ? 8.948 -28.376 5.057 1.00 39.84 89 ALA A N 1
ATOM 635 C CA . ALA A 1 89 ? 9.839 -29.323 5.718 1.00 39.84 89 ALA A CA 1
ATOM 636 C C . ALA A 1 89 ? 9.524 -29.322 7.216 1.00 39.84 89 ALA A C 1
ATOM 638 O O . ALA A 1 89 ? 9.294 -28.216 7.759 1.00 39.84 89 ALA A O 1
#